Protein AF-A0A817BH70-F1 (afdb_monomer_lite)

Sequence (121 aa):
MEPLAEGISTNGDSNNEDSQFFATEWMFKVAEGATALYMEQLRGIQYISDRGAQQLCVDIEYLSNVLAALSMPIPPVLATFQTCLATPRDELKDVMKSDAGSELDFPTANLVCKTRRISFD

Radius of gyration: 22.25 Å; chains: 1; bounding box: 41×26×79 Å

Structure (mmCIF, N/CA/C/O backbone):
data_AF-A0A817BH70-F1
#
_entry.id   AF-A0A817BH70-F1
#
loop_
_atom_site.group_PDB
_atom_site.id
_atom_site.type_symbol
_atom_site.label_atom_id
_atom_site.label_alt_id
_atom_site.label_comp_id
_atom_site.label_asym_id
_atom_site.label_entity_id
_atom_site.label_seq_id
_atom_site.pdbx_PDB_ins_code
_atom_site.Cartn_x
_atom_site.Cartn_y
_atom_site.Cartn_z
_atom_site.occupancy
_atom_site.B_iso_or_equiv
_atom_site.auth_seq_id
_atom_site.auth_comp_id
_atom_site.auth_asym_id
_atom_site.auth_atom_id
_atom_site.pdbx_PDB_model_num
ATOM 1 N N . MET A 1 1 ? 6.125 -12.621 -55.782 1.00 42.38 1 MET A N 1
ATOM 2 C CA . MET A 1 1 ? 6.739 -12.691 -54.444 1.00 42.38 1 MET A CA 1
ATOM 3 C C . MET A 1 1 ? 8.213 -12.925 -54.672 1.00 42.38 1 MET A C 1
ATOM 5 O O . MET A 1 1 ? 8.568 -14.007 -55.119 1.00 42.38 1 MET A O 1
ATOM 9 N N . GLU A 1 2 ? 9.032 -11.900 -54.487 1.00 46.91 2 GLU A N 1
ATOM 10 C CA . GLU A 1 2 ? 10.487 -12.062 -54.488 1.00 46.91 2 GLU A CA 1
ATOM 11 C C . GLU A 1 2 ? 10.935 -12.301 -53.040 1.00 46.91 2 GLU A C 1
ATOM 13 O O . GLU A 1 2 ? 10.457 -11.593 -52.149 1.00 46.91 2 GLU A O 1
ATOM 18 N N . PRO A 1 3 ? 11.782 -13.309 -52.769 1.00 56.38 3 PRO A N 1
ATOM 19 C CA . PRO A 1 3 ? 12.315 -13.527 -51.437 1.00 56.38 3 PRO A CA 1
ATOM 20 C C . PRO A 1 3 ? 13.440 -12.515 -51.203 1.00 56.38 3 PRO A C 1
ATOM 22 O O . PRO A 1 3 ? 14.382 -12.429 -51.991 1.00 56.38 3 PRO A O 1
ATOM 25 N N . LEU A 1 4 ? 13.341 -11.731 -50.129 1.00 46.41 4 LEU A N 1
ATOM 26 C CA . LEU A 1 4 ? 14.443 -10.881 -49.690 1.00 46.41 4 LEU A CA 1
ATOM 27 C C . LEU A 1 4 ? 15.555 -11.786 -49.163 1.00 46.41 4 LEU A C 1
ATOM 29 O O . LEU A 1 4 ? 15.406 -12.446 -48.137 1.00 46.41 4 LEU A O 1
ATOM 33 N N . ALA A 1 5 ? 16.630 -11.838 -49.945 1.00 50.84 5 ALA A N 1
ATOM 34 C CA . ALA A 1 5 ? 17.856 -12.547 -49.653 1.00 50.84 5 ALA A CA 1
ATOM 35 C C . ALA A 1 5 ? 18.398 -12.172 -48.269 1.00 50.84 5 ALA A C 1
ATOM 37 O O . ALA A 1 5 ? 18.506 -10.997 -47.915 1.00 50.84 5 ALA A O 1
ATOM 38 N N . GLU A 1 6 ? 18.775 -13.206 -47.523 1.00 58.88 6 GLU A N 1
ATOM 39 C CA . GLU A 1 6 ? 19.636 -13.109 -46.356 1.00 58.88 6 GLU A CA 1
ATOM 40 C C . GLU A 1 6 ? 20.929 -12.371 -46.731 1.00 58.88 6 GLU A C 1
ATOM 42 O O . GLU A 1 6 ? 21.669 -12.771 -47.631 1.00 58.88 6 GLU A O 1
ATOM 47 N N . GLY A 1 7 ? 21.183 -11.270 -46.026 1.00 45.41 7 GLY A N 1
ATOM 48 C CA . GLY A 1 7 ? 22.348 -10.408 -46.183 1.00 45.41 7 GLY A CA 1
ATOM 49 C C . GLY A 1 7 ? 22.804 -9.885 -44.824 1.00 45.41 7 GLY A C 1
ATOM 50 O O . GLY A 1 7 ? 22.609 -8.722 -44.503 1.00 45.41 7 GLY A O 1
ATOM 51 N N . ILE A 1 8 ? 23.325 -10.801 -44.009 1.00 52.91 8 ILE A N 1
ATOM 52 C CA . ILE A 1 8 ? 24.324 -10.639 -42.938 1.00 52.91 8 ILE A CA 1
ATOM 53 C C . ILE A 1 8 ? 24.692 -9.185 -42.558 1.00 52.91 8 ILE A C 1
ATOM 55 O O . ILE A 1 8 ? 25.415 -8.488 -43.269 1.00 52.91 8 ILE A O 1
ATOM 59 N N . SER A 1 9 ? 24.298 -8.770 -41.355 1.00 43.75 9 SER A N 1
ATOM 60 C CA . SER A 1 9 ? 25.058 -7.811 -40.546 1.00 43.75 9 SER A CA 1
ATOM 61 C C . SER A 1 9 ? 25.020 -8.266 -39.092 1.00 43.75 9 SER A C 1
ATOM 63 O O . SER A 1 9 ? 24.090 -7.976 -38.346 1.00 43.75 9 SER A O 1
ATOM 65 N N . THR A 1 10 ? 26.065 -8.984 -38.697 1.00 49.94 10 THR A N 1
ATOM 66 C CA . THR A 1 10 ? 26.447 -9.344 -37.321 1.00 49.94 10 THR A CA 1
ATOM 67 C C . THR A 1 10 ? 26.903 -8.119 -36.507 1.00 49.94 10 THR A C 1
ATOM 69 O O . THR A 1 10 ? 27.926 -8.158 -35.836 1.00 49.94 10 THR A O 1
ATOM 72 N N . ASN A 1 11 ? 26.141 -7.020 -36.577 1.00 47.62 11 ASN A N 1
ATOM 73 C CA . ASN A 1 11 ? 26.299 -5.808 -35.757 1.00 47.62 11 ASN A CA 1
ATOM 74 C C . ASN A 1 11 ? 25.034 -5.517 -34.916 1.00 47.62 11 ASN A C 1
ATOM 76 O O . ASN A 1 11 ? 24.917 -4.452 -34.314 1.00 47.62 11 ASN A O 1
ATOM 80 N N . GLY A 1 12 ? 24.056 -6.431 -34.920 1.00 51.78 12 GLY A N 1
ATOM 81 C CA . GLY A 1 12 ? 22.756 -6.254 -34.267 1.00 51.78 12 GLY A CA 1
ATOM 82 C C . GLY A 1 12 ? 22.735 -6.566 -32.770 1.00 51.78 12 GLY A C 1
ATOM 83 O O . GLY A 1 12 ? 21.832 -6.089 -32.091 1.00 51.78 12 GLY A O 1
ATOM 84 N N . ASP A 1 13 ? 23.713 -7.314 -32.253 1.00 54.09 13 ASP A N 1
ATOM 85 C CA . ASP A 1 13 ? 23.687 -7.775 -30.858 1.00 54.09 13 ASP A CA 1
ATOM 86 C C . ASP A 1 13 ? 23.948 -6.625 -29.874 1.00 54.09 13 ASP A C 1
ATOM 88 O O . ASP A 1 13 ? 23.149 -6.405 -28.971 1.00 54.09 13 ASP A O 1
ATOM 92 N N . SER A 1 14 ? 24.966 -5.792 -30.118 1.00 58.12 14 SER A N 1
ATOM 93 C CA . SER A 1 14 ? 25.317 -4.664 -29.234 1.00 58.12 14 SER A CA 1
ATOM 94 C C . SER A 1 14 ? 24.222 -3.593 -29.178 1.00 58.12 14 SER A C 1
ATOM 96 O O . SER A 1 14 ? 23.872 -3.094 -28.117 1.00 58.12 14 SER A O 1
ATOM 98 N N . ASN A 1 15 ? 23.634 -3.266 -30.333 1.00 64.38 15 ASN A N 1
ATOM 99 C CA . ASN A 1 15 ? 22.602 -2.231 -30.426 1.00 64.38 15 ASN A CA 1
ATOM 100 C C . ASN A 1 15 ? 21.272 -2.694 -29.795 1.00 64.38 15 ASN A C 1
ATOM 102 O O . ASN A 1 15 ? 20.485 -1.878 -29.316 1.00 64.38 15 ASN A O 1
ATOM 106 N N . ASN A 1 16 ? 21.016 -4.008 -29.787 1.00 75.12 16 ASN A N 1
ATOM 107 C CA . ASN A 1 16 ? 19.857 -4.600 -29.126 1.00 75.12 16 ASN A CA 1
ATOM 108 C C . ASN A 1 16 ? 20.069 -4.661 -27.605 1.00 75.12 16 ASN A C 1
ATOM 110 O O . ASN A 1 16 ? 19.185 -4.238 -26.863 1.00 75.12 16 ASN A O 1
ATOM 114 N N . GLU A 1 17 ? 21.252 -5.073 -27.143 1.00 79.50 17 GLU A N 1
ATOM 115 C CA . GLU A 1 17 ? 21.631 -5.064 -25.722 1.00 79.50 17 GLU A CA 1
ATOM 116 C C . GLU A 1 17 ? 21.547 -3.658 -25.108 1.00 79.50 17 GLU A C 1
ATOM 118 O O . GLU A 1 17 ? 20.904 -3.486 -24.071 1.00 79.50 17 GLU A O 1
ATOM 123 N N . ASP A 1 18 ? 22.082 -2.636 -25.782 1.00 82.38 18 ASP A N 1
ATOM 124 C CA . ASP A 1 18 ? 22.004 -1.241 -25.325 1.00 82.38 18 ASP A CA 1
ATOM 125 C C . ASP A 1 18 ? 20.552 -0.741 -25.253 1.00 82.38 18 ASP A C 1
ATOM 127 O O . ASP A 1 18 ? 20.157 -0.055 -24.306 1.00 82.38 18 ASP A O 1
ATOM 131 N N . SER A 1 19 ? 19.722 -1.116 -26.234 1.00 88.69 19 SER A N 1
ATOM 132 C CA . SER A 1 19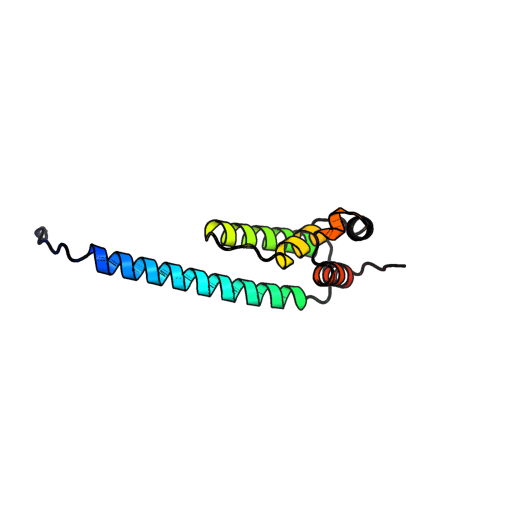 ? 18.300 -0.752 -26.249 1.00 88.69 19 SER A CA 1
ATOM 133 C C . SER A 1 19 ? 17.505 -1.438 -25.133 1.00 88.69 19 SER A C 1
ATOM 135 O O . SER A 1 19 ? 16.641 -0.812 -24.517 1.00 88.69 19 SER A O 1
ATOM 137 N N . GLN A 1 20 ? 17.822 -2.699 -24.825 1.00 88.50 20 GLN A N 1
ATOM 138 C CA . GLN A 1 20 ? 17.207 -3.458 -23.738 1.00 88.50 20 GLN A CA 1
ATOM 139 C C . GLN A 1 20 ? 17.651 -2.934 -22.375 1.00 88.50 20 GLN A C 1
ATOM 141 O O . GLN A 1 20 ? 16.819 -2.783 -21.478 1.00 88.50 20 GLN A O 1
ATOM 146 N N . PHE A 1 21 ? 18.935 -2.603 -22.228 1.00 89.38 21 PHE A N 1
ATOM 147 C CA . PHE A 1 21 ? 19.466 -1.969 -21.028 1.00 89.38 21 PHE A CA 1
ATOM 148 C C . PHE A 1 21 ? 18.780 -0.623 -20.777 1.00 89.38 21 PHE A C 1
ATOM 150 O O . PHE A 1 21 ? 18.251 -0.392 -19.690 1.00 89.38 21 PHE A O 1
ATOM 157 N N . PHE A 1 22 ? 18.684 0.228 -21.802 1.00 93.94 22 PHE A N 1
ATOM 158 C CA . PHE A 1 22 ? 17.978 1.503 -21.703 1.00 93.94 22 PHE A CA 1
ATOM 159 C C . PHE A 1 22 ? 16.497 1.325 -21.346 1.00 93.94 22 PHE A C 1
ATOM 161 O O . PHE A 1 22 ? 15.992 2.017 -20.463 1.00 93.94 22 PHE A O 1
ATOM 168 N N . ALA A 1 23 ? 15.799 0.389 -21.996 1.00 93.56 23 ALA A N 1
ATOM 169 C CA . ALA A 1 23 ? 14.400 0.101 -21.691 1.00 93.56 23 ALA A CA 1
ATOM 170 C C . ALA A 1 23 ? 14.221 -0.379 -20.242 1.00 93.56 23 ALA A C 1
ATOM 172 O O . ALA A 1 23 ? 13.267 0.023 -19.578 1.00 93.56 23 ALA A O 1
ATOM 173 N N . THR A 1 24 ? 15.157 -1.185 -19.739 1.00 91.56 24 THR A N 1
ATOM 174 C CA . THR A 1 24 ? 15.159 -1.691 -18.360 1.00 91.56 24 THR A CA 1
ATOM 175 C C . THR A 1 24 ? 15.365 -0.559 -17.352 1.00 91.56 24 THR A C 1
ATOM 177 O O . THR A 1 24 ? 14.550 -0.389 -16.445 1.00 91.56 24 THR A O 1
ATOM 180 N N . GLU A 1 25 ? 16.380 0.283 -17.552 1.00 92.81 25 GLU A N 1
ATOM 181 C CA . GLU A 1 25 ? 16.634 1.457 -16.705 1.00 92.81 25 GLU A CA 1
ATOM 182 C C . GLU A 1 25 ? 15.458 2.440 -16.719 1.00 92.81 25 GLU A C 1
ATOM 184 O O . GLU A 1 25 ? 15.043 2.961 -15.679 1.00 92.81 25 GLU A O 1
ATOM 189 N N . TRP A 1 26 ? 14.869 2.670 -17.894 1.00 95.25 26 TRP A N 1
ATOM 190 C CA . TRP A 1 26 ? 13.690 3.517 -18.023 1.00 95.25 26 TRP A CA 1
ATOM 191 C C . TRP A 1 26 ? 12.496 2.939 -17.256 1.00 95.25 26 TRP A C 1
ATOM 193 O O . TRP A 1 26 ? 11.843 3.671 -16.510 1.00 95.25 26 TRP A O 1
ATOM 203 N N . MET A 1 27 ? 12.250 1.630 -17.362 1.00 95.19 27 MET A N 1
ATOM 204 C CA . MET A 1 27 ? 11.203 0.941 -16.601 1.00 95.19 27 MET A CA 1
ATOM 205 C C . MET A 1 27 ? 11.415 1.063 -15.089 1.00 95.19 27 MET A C 1
ATOM 207 O O . MET A 1 27 ? 10.454 1.346 -14.371 1.00 95.19 27 MET A O 1
ATOM 211 N N . PHE A 1 28 ? 12.653 0.941 -14.600 1.00 94.75 28 PHE A N 1
ATOM 212 C CA . PHE A 1 28 ? 12.961 1.168 -13.184 1.00 94.75 28 PHE A CA 1
ATOM 213 C C . PHE A 1 28 ? 12.639 2.591 -12.744 1.00 94.75 28 PHE A C 1
ATOM 215 O O . PHE A 1 28 ? 12.017 2.785 -11.699 1.00 94.75 28 PHE A O 1
ATOM 222 N N . LYS A 1 29 ? 12.998 3.595 -13.549 1.00 95.94 29 LYS A N 1
ATOM 223 C CA . LYS A 1 29 ? 12.707 5.002 -13.235 1.00 95.94 29 LYS A CA 1
ATOM 224 C C . LYS A 1 29 ? 11.212 5.306 -13.254 1.00 95.94 29 LYS A C 1
ATOM 226 O O . LYS A 1 29 ? 10.727 6.038 -12.391 1.00 95.94 29 LYS A O 1
ATOM 231 N N . VAL A 1 30 ? 10.472 4.719 -14.193 1.00 96.69 30 VAL A N 1
ATOM 232 C CA . VAL A 1 30 ? 9.009 4.833 -14.250 1.00 96.69 30 VAL A CA 1
ATOM 233 C C . VAL A 1 30 ? 8.375 4.209 -13.009 1.00 96.69 30 VAL A C 1
ATOM 235 O O . VAL A 1 30 ? 7.544 4.850 -12.366 1.00 96.69 30 VAL A O 1
ATOM 238 N N . ALA A 1 31 ? 8.779 2.997 -12.635 1.00 96.50 31 ALA A N 1
ATOM 239 C CA . ALA A 1 31 ? 8.240 2.309 -11.468 1.00 96.50 31 ALA A CA 1
ATOM 240 C C . ALA A 1 31 ? 8.609 3.012 -10.147 1.00 96.50 31 ALA A C 1
ATOM 242 O O . ALA A 1 31 ? 7.754 3.139 -9.268 1.00 96.50 31 ALA A O 1
ATOM 243 N N . GLU A 1 32 ? 9.826 3.551 -10.026 1.00 95.75 32 GLU A N 1
ATOM 244 C CA . GLU A 1 32 ? 10.260 4.375 -8.888 1.00 95.75 32 GLU A CA 1
ATOM 245 C C . GLU A 1 32 ? 9.374 5.622 -8.743 1.00 95.75 32 GLU A C 1
ATOM 247 O O . GLU A 1 32 ? 8.793 5.860 -7.679 1.00 95.75 32 GLU A O 1
ATOM 252 N N . GLY A 1 33 ? 9.197 6.379 -9.831 1.00 96.81 33 GLY A N 1
ATOM 253 C CA . GLY A 1 33 ? 8.364 7.583 -9.843 1.00 96.81 33 GLY A CA 1
ATOM 254 C C . GLY A 1 33 ? 6.887 7.294 -9.565 1.00 96.81 33 GLY A C 1
ATOM 255 O O . GLY A 1 33 ? 6.265 7.973 -8.746 1.00 96.81 33 GLY A O 1
ATOM 256 N N . ALA A 1 34 ? 6.325 6.257 -10.190 1.00 96.75 34 ALA A N 1
ATOM 257 C CA . ALA A 1 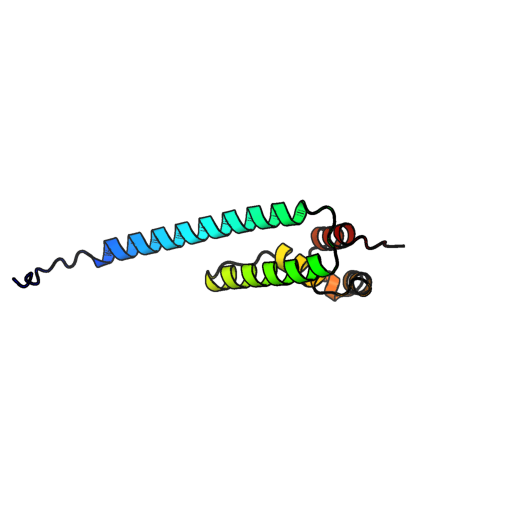34 ? 4.937 5.851 -9.975 1.00 96.75 34 ALA A CA 1
ATOM 258 C C . ALA A 1 34 ? 4.689 5.419 -8.523 1.00 96.75 34 ALA A C 1
ATOM 260 O O . ALA A 1 34 ? 3.691 5.817 -7.921 1.00 96.75 34 ALA A O 1
ATOM 261 N N . THR A 1 35 ? 5.619 4.666 -7.931 1.00 97.50 35 THR A N 1
ATOM 262 C CA . THR A 1 35 ? 5.527 4.226 -6.531 1.00 97.50 35 THR A CA 1
ATOM 263 C C . THR A 1 35 ? 5.614 5.406 -5.567 1.00 97.50 35 THR A C 1
ATOM 265 O O . THR A 1 35 ? 4.854 5.467 -4.599 1.00 97.50 35 THR A O 1
ATOM 268 N N . ALA A 1 36 ? 6.492 6.377 -5.836 1.00 97.19 36 ALA A N 1
ATOM 269 C CA . ALA A 1 36 ? 6.598 7.594 -5.034 1.00 97.19 36 ALA A CA 1
ATOM 270 C C . ALA A 1 36 ? 5.289 8.400 -5.040 1.00 97.19 36 ALA A C 1
ATOM 272 O O . ALA A 1 36 ? 4.782 8.751 -3.971 1.00 97.19 36 ALA A O 1
ATOM 273 N N . LEU A 1 37 ? 4.703 8.616 -6.224 1.00 98.00 37 LEU A N 1
ATOM 274 C CA . LEU A 1 37 ? 3.416 9.300 -6.375 1.00 98.00 37 LEU A CA 1
ATOM 275 C C . LEU A 1 37 ? 2.283 8.533 -5.686 1.00 98.00 37 LEU A C 1
ATOM 277 O O . LEU A 1 37 ? 1.475 9.131 -4.979 1.00 98.00 37 LEU A O 1
ATOM 281 N N . TYR A 1 38 ? 2.242 7.208 -5.833 1.00 97.94 38 TYR A N 1
ATOM 282 C CA . TYR A 1 38 ? 1.240 6.373 -5.174 1.00 97.94 38 TYR A CA 1
ATOM 283 C C . TYR A 1 38 ? 1.308 6.507 -3.646 1.00 97.94 38 TYR A C 1
ATOM 285 O O . TYR A 1 38 ? 0.291 6.745 -2.997 1.00 97.94 38 TYR A O 1
ATOM 293 N N . MET A 1 39 ? 2.511 6.454 -3.063 1.00 97.12 39 MET A N 1
ATOM 294 C CA . MET A 1 39 ? 2.702 6.664 -1.624 1.00 97.12 39 MET A CA 1
ATOM 295 C C . MET A 1 39 ? 2.301 8.072 -1.164 1.00 97.12 39 MET A C 1
ATOM 297 O O . MET A 1 39 ? 1.826 8.234 -0.040 1.00 97.12 39 MET A O 1
ATOM 301 N N . GLU A 1 40 ? 2.498 9.103 -1.984 1.00 97.38 40 GLU A N 1
ATOM 302 C CA . GLU A 1 40 ? 2.009 10.453 -1.685 1.00 97.38 40 GLU A CA 1
ATOM 303 C C . GLU A 1 40 ? 0.475 10.491 -1.637 1.00 97.38 40 GLU A C 1
ATOM 305 O O . GLU A 1 40 ? -0.095 11.002 -0.670 1.00 97.38 40 GLU A O 1
ATOM 310 N N . GLN A 1 41 ? -0.196 9.867 -2.612 1.00 97.56 41 GLN A N 1
ATOM 311 C CA . GLN A 1 41 ? -1.660 9.784 -2.636 1.00 97.56 41 GLN A CA 1
ATOM 312 C C . GLN A 1 41 ? -2.214 9.003 -1.439 1.00 97.56 41 GLN A C 1
ATOM 314 O O . GLN A 1 41 ? -3.166 9.465 -0.811 1.00 97.56 41 GLN A O 1
ATOM 319 N N . LEU A 1 42 ? -1.585 7.882 -1.059 1.00 97.31 42 LEU A N 1
ATOM 320 C CA . LEU A 1 42 ? -1.949 7.130 0.150 1.00 97.31 42 LEU A CA 1
ATOM 321 C C . LEU A 1 42 ? -1.918 8.014 1.401 1.00 97.31 42 LEU A C 1
ATOM 323 O O . LEU A 1 42 ? -2.832 7.964 2.225 1.00 97.31 42 LEU A O 1
ATOM 327 N N . ARG A 1 43 ? -0.885 8.856 1.536 1.00 96.12 43 ARG A N 1
ATOM 328 C CA . ARG A 1 43 ? -0.756 9.768 2.680 1.00 96.12 43 ARG A CA 1
ATOM 329 C C . ARG A 1 43 ? -1.792 10.893 2.675 1.00 96.12 43 ARG A C 1
ATOM 331 O O . ARG A 1 43 ? -2.115 11.419 3.737 1.00 96.12 43 ARG A O 1
ATOM 338 N N . GLY A 1 44 ? -2.308 11.255 1.502 1.00 96.75 44 GLY A N 1
ATOM 339 C CA . GLY A 1 44 ? -3.333 12.286 1.332 1.00 96.75 44 GLY A CA 1
ATOM 340 C C . GLY A 1 44 ? -4.750 11.851 1.721 1.00 96.75 44 GLY A C 1
ATOM 341 O O . GLY A 1 44 ? -5.627 12.708 1.870 1.00 96.75 44 GLY A O 1
ATOM 342 N N . ILE A 1 45 ? -4.994 10.549 1.913 1.00 97.19 45 ILE A N 1
ATOM 343 C CA . ILE A 1 45 ? -6.316 10.013 2.257 1.00 97.19 45 ILE A CA 1
ATOM 344 C C . ILE A 1 45 ? -6.757 10.554 3.621 1.00 97.19 45 ILE A C 1
ATOM 346 O O . ILE A 1 45 ? -6.113 10.329 4.637 1.00 97.19 45 ILE A O 1
ATOM 350 N N . GLN A 1 46 ? -7.895 11.249 3.658 1.00 96.12 46 GLN A N 1
ATOM 351 C CA . GLN A 1 46 ? -8.437 11.822 4.899 1.00 96.12 46 GLN A CA 1
ATOM 352 C C . GLN A 1 46 ? -9.331 10.842 5.662 1.00 96.12 46 GLN A C 1
ATOM 354 O O . GLN A 1 46 ? -9.418 10.874 6.889 1.00 96.12 46 GLN A O 1
ATOM 359 N N . TYR A 1 47 ? -10.040 9.987 4.931 1.00 97.12 47 TYR A N 1
ATOM 360 C CA . TYR A 1 47 ? -10.970 9.023 5.494 1.00 97.12 47 TYR A CA 1
ATOM 361 C C . TYR A 1 47 ? -11.129 7.830 4.561 1.00 97.12 47 TYR A C 1
ATOM 363 O O . TYR A 1 47 ? -11.249 8.008 3.348 1.00 97.12 47 TYR A O 1
ATOM 371 N N . ILE A 1 48 ? -11.195 6.631 5.138 1.00 96.69 48 ILE A N 1
ATOM 372 C CA . ILE A 1 48 ? -11.450 5.398 4.401 1.00 96.69 48 ILE A CA 1
ATOM 373 C C . ILE A 1 48 ? -12.528 4.557 5.097 1.00 96.69 48 ILE A C 1
ATOM 375 O O . ILE A 1 48 ? -12.556 4.410 6.323 1.00 96.69 48 ILE A O 1
ATOM 379 N N . SER A 1 49 ? -13.458 4.026 4.305 1.00 96.81 49 SER A N 1
ATOM 380 C CA . SER A 1 49 ? -14.454 3.055 4.771 1.00 96.81 49 SER A CA 1
ATOM 381 C C . SER A 1 49 ? -13.839 1.656 4.862 1.00 96.81 49 SER A C 1
ATOM 383 O O . SER A 1 49 ? -12.773 1.416 4.302 1.00 96.81 49 SER A O 1
ATOM 385 N N . ASP A 1 50 ? -14.508 0.701 5.514 1.00 95.00 50 ASP A N 1
ATOM 386 C CA . ASP A 1 50 ? -13.973 -0.670 5.601 1.00 95.00 50 ASP A CA 1
ATOM 387 C C . ASP A 1 50 ? -13.885 -1.347 4.228 1.00 95.00 50 ASP A C 1
ATOM 389 O O . ASP A 1 50 ? -12.881 -1.978 3.912 1.00 95.00 50 ASP A O 1
ATOM 393 N N . ARG A 1 51 ? -14.875 -1.116 3.354 1.00 96.62 51 ARG A N 1
ATOM 394 C CA . ARG A 1 51 ? -14.803 -1.555 1.952 1.00 96.62 51 ARG A CA 1
ATOM 395 C C . ARG A 1 51 ? -13.654 -0.879 1.202 1.00 96.62 51 ARG A C 1
ATOM 397 O O . ARG A 1 51 ? -12.978 -1.528 0.413 1.00 96.62 51 ARG A O 1
ATOM 404 N N . GLY A 1 52 ? -13.442 0.418 1.435 1.00 97.50 52 GLY A N 1
ATOM 405 C CA . GLY A 1 52 ? -12.319 1.148 0.849 1.00 97.50 52 GLY A CA 1
ATOM 406 C C . GLY A 1 52 ? -10.976 0.576 1.298 1.00 97.50 52 GLY A C 1
ATOM 407 O O . GLY A 1 52 ? -10.087 0.415 0.474 1.00 97.50 52 GLY A O 1
ATOM 408 N N . ALA A 1 53 ? -10.850 0.209 2.576 1.00 97.31 53 ALA A N 1
ATOM 409 C CA . ALA A 1 53 ? -9.639 -0.391 3.122 1.00 97.31 53 ALA A CA 1
ATOM 410 C C . ALA A 1 53 ? -9.343 -1.757 2.494 1.00 97.31 53 ALA A C 1
ATOM 412 O O . ALA A 1 53 ? -8.209 -2.004 2.098 1.00 97.31 53 ALA A O 1
ATOM 413 N N . GLN A 1 54 ? -10.365 -2.601 2.325 1.00 97.06 54 GLN A N 1
ATOM 414 C CA . GLN A 1 54 ? -10.228 -3.886 1.633 1.00 97.06 54 GLN A CA 1
ATOM 415 C C . GLN A 1 54 ? -9.780 -3.707 0.181 1.00 97.06 54 GLN A C 1
ATOM 417 O O . GLN A 1 54 ? -8.843 -4.371 -0.251 1.00 97.06 54 GLN A O 1
ATOM 422 N N . GLN A 1 55 ? -10.410 -2.789 -0.560 1.00 97.75 55 GLN A N 1
ATOM 423 C CA . GLN A 1 55 ? -10.028 -2.524 -1.948 1.00 97.75 55 GLN A CA 1
ATOM 424 C C . GLN A 1 55 ? -8.588 -2.013 -2.035 1.00 97.75 55 GLN A C 1
ATOM 426 O O . GLN A 1 55 ? -7.787 -2.549 -2.791 1.00 97.75 55 GLN A O 1
ATOM 431 N N . LEU A 1 56 ? -8.240 -1.031 -1.203 1.00 97.75 56 LEU A N 1
ATOM 432 C CA . LEU A 1 56 ? -6.909 -0.438 -1.200 1.00 97.75 56 LEU A CA 1
ATOM 433 C C . LEU A 1 56 ? -5.824 -1.440 -0.783 1.00 97.75 56 LEU A C 1
ATOM 435 O O . LEU A 1 56 ? -4.711 -1.382 -1.293 1.00 97.75 56 LEU A O 1
ATOM 439 N N . CYS A 1 57 ? -6.142 -2.380 0.111 1.00 98.06 57 CYS A N 1
ATOM 440 C CA . CYS A 1 57 ? -5.250 -3.481 0.465 1.00 98.06 57 CYS A CA 1
ATOM 441 C C . CYS A 1 57 ? -4.908 -4.345 -0.758 1.00 98.06 57 CYS A C 1
ATOM 443 O O . CYS A 1 57 ? -3.736 -4.634 -0.989 1.00 98.06 57 CYS A O 1
ATOM 445 N N . VAL A 1 58 ? -5.914 -4.713 -1.558 1.00 98.12 58 VAL A N 1
ATOM 446 C CA . VAL A 1 58 ? -5.721 -5.486 -2.797 1.00 98.12 58 VAL A CA 1
ATOM 447 C C . VAL A 1 58 ? -4.931 -4.677 -3.829 1.00 98.12 58 VAL A C 1
ATOM 449 O O . VAL A 1 58 ? -4.038 -5.212 -4.482 1.00 98.12 58 VAL A O 1
ATOM 452 N N . ASP A 1 59 ? -5.203 -3.378 -3.948 1.00 98.06 59 ASP A N 1
ATOM 453 C CA . ASP A 1 59 ? -4.487 -2.501 -4.880 1.00 98.06 59 ASP A CA 1
ATOM 454 C C . ASP A 1 59 ? -2.994 -2.373 -4.501 1.00 98.06 59 ASP A C 1
ATOM 456 O O . ASP A 1 59 ? -2.117 -2.408 -5.369 1.00 98.06 59 ASP A O 1
ATOM 460 N N . ILE A 1 60 ? -2.682 -2.287 -3.199 1.00 98.19 60 ILE A N 1
ATOM 461 C CA . ILE A 1 60 ? -1.301 -2.287 -2.686 1.00 98.19 60 ILE A CA 1
ATOM 462 C C . ILE A 1 60 ? -0.610 -3.632 -2.938 1.00 98.19 60 ILE A C 1
ATOM 464 O O . ILE A 1 60 ? 0.562 -3.649 -3.321 1.00 98.19 60 ILE A O 1
ATOM 468 N N . GLU A 1 61 ? -1.312 -4.749 -2.749 1.00 98.00 61 GLU A N 1
ATOM 469 C CA . GLU A 1 61 ? -0.786 -6.085 -3.047 1.00 98.00 61 GLU A CA 1
ATOM 470 C C . GLU A 1 61 ? -0.445 -6.219 -4.536 1.00 98.00 61 GLU A C 1
ATOM 472 O O . GLU A 1 61 ? 0.643 -6.672 -4.895 1.00 98.00 61 GLU A O 1
ATOM 477 N N . TYR A 1 62 ? -1.339 -5.751 -5.410 1.00 97.75 62 TYR A N 1
ATOM 478 C CA . TYR A 1 62 ? -1.113 -5.753 -6.850 1.00 97.75 62 TYR A CA 1
ATOM 479 C C . TYR A 1 62 ? 0.129 -4.939 -7.229 1.00 97.75 62 TYR A C 1
ATOM 481 O O . TYR A 1 62 ? 0.995 -5.440 -7.948 1.00 97.75 62 TYR A O 1
ATOM 489 N N . LEU A 1 63 ? 0.263 -3.715 -6.704 1.00 97.50 63 LEU A N 1
ATOM 490 C CA . LEU A 1 63 ? 1.454 -2.894 -6.936 1.00 97.50 63 LEU A CA 1
ATOM 491 C C . LEU A 1 63 ? 2.726 -3.588 -6.427 1.00 97.50 63 LEU A C 1
ATOM 493 O O . LEU A 1 63 ? 3.730 -3.618 -7.134 1.00 97.50 63 LEU A O 1
ATOM 497 N N . SER A 1 64 ? 2.678 -4.187 -5.238 1.00 97.75 64 SER A N 1
ATOM 498 C CA . SER A 1 64 ? 3.810 -4.915 -4.650 1.00 97.75 64 SER A CA 1
ATOM 499 C C . SER A 1 64 ? 4.259 -6.089 -5.524 1.00 97.75 64 SER A C 1
ATOM 501 O O . SER A 1 64 ? 5.457 -6.274 -5.736 1.00 97.75 64 SER A O 1
ATOM 503 N N . ASN A 1 65 ? 3.312 -6.826 -6.109 1.00 97.56 65 ASN A N 1
ATOM 504 C CA . ASN A 1 65 ? 3.602 -7.914 -7.043 1.00 97.56 65 ASN A CA 1
ATOM 505 C C . ASN A 1 65 ? 4.232 -7.410 -8.350 1.00 97.56 65 ASN A C 1
ATOM 507 O O . ASN A 1 65 ? 5.151 -8.046 -8.867 1.00 97.56 65 ASN A O 1
ATOM 511 N N . VAL A 1 66 ? 3.791 -6.258 -8.869 1.00 96.75 66 VAL A N 1
ATOM 512 C CA . VAL A 1 66 ? 4.422 -5.620 -10.038 1.00 96.75 66 VAL A CA 1
ATOM 513 C C . VAL A 1 66 ? 5.864 -5.219 -9.721 1.00 96.75 66 VAL A C 1
ATOM 515 O O . VAL A 1 66 ? 6.761 -5.523 -10.504 1.00 96.75 66 VAL A O 1
ATOM 518 N N . LEU A 1 67 ? 6.111 -4.593 -8.566 1.00 96.88 67 LEU A N 1
ATOM 519 C CA . LEU A 1 67 ? 7.466 -4.223 -8.141 1.00 96.88 67 LEU A CA 1
ATOM 520 C C . LEU A 1 67 ? 8.365 -5.453 -7.984 1.00 96.88 67 LEU A C 1
ATOM 522 O O . LEU A 1 67 ? 9.485 -5.454 -8.489 1.00 96.88 67 LEU A O 1
ATOM 526 N N . ALA A 1 68 ? 7.858 -6.524 -7.372 1.00 97.06 68 ALA A N 1
ATOM 527 C CA . ALA A 1 68 ? 8.588 -7.779 -7.235 1.00 97.06 68 ALA A CA 1
ATOM 528 C C . ALA A 1 68 ? 8.913 -8.422 -8.595 1.00 97.06 68 ALA A C 1
ATOM 530 O O . ALA A 1 68 ? 10.034 -8.884 -8.797 1.00 97.06 68 ALA A O 1
ATOM 531 N N . ALA A 1 69 ? 7.976 -8.409 -9.550 1.00 96.44 69 ALA A N 1
ATOM 532 C CA . ALA A 1 69 ? 8.210 -8.905 -10.910 1.00 96.44 69 ALA A CA 1
ATOM 533 C C . ALA A 1 69 ? 9.274 -8.082 -11.658 1.00 96.44 69 ALA A C 1
ATOM 535 O O . ALA A 1 69 ? 10.028 -8.626 -12.463 1.00 96.44 69 ALA A O 1
ATOM 536 N N . LEU A 1 70 ? 9.374 -6.788 -11.348 1.00 94.44 70 LEU A N 1
ATOM 537 C CA . LEU A 1 70 ? 10.450 -5.913 -11.807 1.00 94.44 70 LEU A CA 1
ATOM 538 C C . LEU A 1 70 ? 11.731 -6.055 -10.965 1.00 94.44 70 LEU A C 1
ATOM 540 O O . LEU A 1 70 ? 12.679 -5.328 -11.201 1.00 94.44 70 LEU A O 1
ATOM 544 N N . SER A 1 71 ? 11.812 -6.959 -9.985 1.00 94.81 71 SER A N 1
ATOM 545 C CA . SER A 1 71 ? 12.957 -7.060 -9.058 1.00 94.81 71 SER A CA 1
ATOM 546 C C . SER A 1 71 ? 13.266 -5.757 -8.300 1.00 94.81 71 SER A C 1
ATOM 548 O O . SER A 1 71 ? 14.402 -5.515 -7.891 1.00 94.81 71 SER A O 1
ATOM 550 N N . MET A 1 72 ? 12.256 -4.911 -8.094 1.00 94.81 72 MET A N 1
ATOM 551 C CA . MET A 1 72 ? 12.365 -3.696 -7.295 1.00 94.81 72 MET A CA 1
ATOM 552 C C . MET A 1 72 ? 12.019 -3.977 -5.830 1.00 94.81 72 MET A C 1
ATOM 554 O O . MET A 1 72 ? 11.094 -4.744 -5.547 1.00 94.81 72 MET A O 1
ATOM 558 N N . PRO A 1 73 ? 12.717 -3.340 -4.874 1.00 93.88 73 PRO A N 1
ATOM 559 C CA . PRO A 1 73 ? 12.378 -3.478 -3.467 1.00 93.88 73 PRO A CA 1
ATOM 560 C C . PRO A 1 73 ? 10.999 -2.871 -3.193 1.00 93.88 73 PRO A C 1
ATOM 562 O O . PRO A 1 73 ? 10.694 -1.760 -3.630 1.00 93.88 73 PRO A O 1
ATOM 565 N N . ILE A 1 74 ? 10.177 -3.585 -2.427 1.00 95.81 74 ILE A N 1
ATOM 566 C CA . ILE A 1 74 ? 8.871 -3.089 -1.989 1.00 95.81 74 ILE A CA 1
ATOM 567 C C . ILE A 1 74 ? 9.097 -2.111 -0.824 1.00 95.81 74 ILE A C 1
ATOM 569 O O . ILE A 1 74 ? 9.701 -2.497 0.181 1.00 95.81 74 ILE A O 1
ATOM 573 N N . PRO A 1 75 ? 8.629 -0.851 -0.907 1.00 95.50 75 PRO A N 1
ATOM 574 C CA . PRO A 1 75 ? 8.785 0.100 0.186 1.00 95.50 75 PRO A CA 1
ATOM 575 C C . PRO A 1 75 ? 8.086 -0.380 1.473 1.00 95.50 75 PRO A C 1
ATOM 577 O O . PRO A 1 75 ? 6.899 -0.711 1.421 1.00 95.50 75 PRO A O 1
ATOM 580 N N . PRO A 1 76 ? 8.742 -0.323 2.651 1.00 93.94 76 PRO A N 1
ATOM 581 C CA . PRO A 1 76 ? 8.149 -0.755 3.927 1.00 93.94 76 PRO A CA 1
ATOM 582 C C . PRO A 1 76 ? 6.838 -0.042 4.293 1.00 93.94 76 PRO A C 1
ATOM 584 O O . PRO A 1 76 ? 5.972 -0.600 4.968 1.00 93.94 76 PRO A O 1
ATOM 587 N N . VAL A 1 77 ? 6.665 1.190 3.805 1.00 95.00 77 VAL A N 1
ATOM 588 C CA . VAL A 1 77 ? 5.426 1.966 3.950 1.00 95.00 77 VAL A CA 1
ATOM 589 C C . VAL A 1 77 ? 4.240 1.225 3.328 1.00 95.00 77 VAL A C 1
ATOM 591 O O . VAL A 1 77 ? 3.183 1.161 3.951 1.00 95.00 77 VAL A O 1
ATOM 594 N N . LEU A 1 78 ? 4.403 0.627 2.140 1.00 96.50 78 LEU A N 1
ATOM 595 C CA . LEU A 1 78 ? 3.331 -0.129 1.483 1.00 96.50 78 LEU A CA 1
ATOM 596 C C . LEU A 1 78 ? 2.964 -1.378 2.282 1.00 96.50 78 LEU A C 1
ATOM 598 O O . LEU A 1 78 ? 1.781 -1.615 2.505 1.00 96.50 78 LEU A O 1
ATOM 602 N N . ALA A 1 79 ? 3.963 -2.111 2.781 1.00 94.75 79 ALA A N 1
ATOM 603 C CA . ALA A 1 79 ? 3.733 -3.270 3.641 1.00 94.75 79 ALA A CA 1
ATOM 604 C C . ALA A 1 79 ? 2.974 -2.880 4.922 1.00 94.75 79 ALA A C 1
ATOM 606 O O . ALA A 1 79 ? 2.009 -3.538 5.299 1.00 94.75 79 ALA A O 1
ATOM 607 N N . THR A 1 80 ? 3.340 -1.754 5.546 1.00 96.19 80 THR A N 1
ATOM 608 C CA . THR A 1 80 ? 2.638 -1.241 6.733 1.00 96.19 80 THR A CA 1
ATOM 609 C C . THR A 1 80 ? 1.190 -0.865 6.411 1.00 96.19 80 THR A C 1
ATOM 611 O O . THR A 1 80 ? 0.281 -1.259 7.141 1.00 96.19 80 THR A O 1
ATOM 614 N N . PHE A 1 81 ? 0.946 -0.145 5.307 1.00 97.00 81 PHE A N 1
ATOM 615 C CA . PHE A 1 81 ? -0.417 0.147 4.854 1.00 97.00 81 PHE A CA 1
ATOM 616 C C . PHE A 1 81 ? -1.212 -1.139 4.619 1.00 97.00 81 PHE A C 1
ATOM 618 O O . PHE A 1 81 ? -2.329 -1.246 5.114 1.00 97.00 81 PHE A O 1
ATOM 625 N N 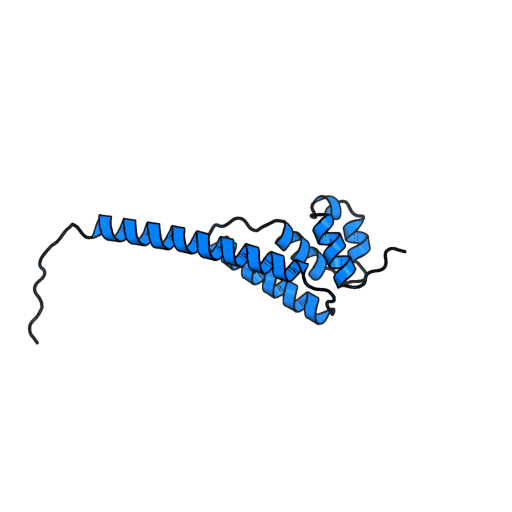. GLN A 1 82 ? -0.648 -2.112 3.904 1.00 96.19 82 GLN A N 1
ATOM 626 C CA . GLN A 1 82 ? -1.320 -3.371 3.593 1.00 96.19 82 GLN A CA 1
ATOM 627 C C . GLN A 1 82 ? -1.705 -4.123 4.869 1.00 96.19 82 GLN A C 1
ATOM 629 O O . GLN A 1 82 ? -2.880 -4.441 5.043 1.00 96.19 82 GLN A O 1
ATOM 634 N N . THR A 1 83 ? -0.761 -4.319 5.796 1.00 95.12 83 THR A N 1
ATOM 635 C CA . THR A 1 83 ? -1.027 -4.966 7.087 1.00 95.12 83 THR A CA 1
ATOM 636 C C . THR A 1 83 ? -2.139 -4.238 7.836 1.00 95.12 83 THR A C 1
ATOM 638 O O . THR A 1 83 ? -3.150 -4.847 8.174 1.00 95.12 83 THR A O 1
ATOM 641 N N . CYS A 1 84 ? -2.022 -2.919 8.025 1.00 95.81 84 CYS A N 1
ATOM 642 C CA . CYS A 1 84 ? -3.012 -2.153 8.781 1.00 95.81 84 CYS A CA 1
ATOM 643 C C . CYS A 1 84 ? -4.389 -2.070 8.101 1.00 95.81 84 CYS A C 1
ATOM 645 O O . CYS A 1 84 ? -5.392 -1.902 8.794 1.00 95.81 84 CYS A O 1
ATOM 647 N N . LEU A 1 85 ? -4.473 -2.128 6.769 1.00 96.81 85 LEU A N 1
ATOM 648 C CA . LEU A 1 85 ? -5.742 -2.114 6.029 1.00 96.81 85 LEU A CA 1
ATOM 649 C C . LEU A 1 85 ? -6.404 -3.496 5.995 1.00 96.81 85 LEU A C 1
ATOM 651 O O . LEU A 1 85 ? -7.633 -3.566 6.033 1.00 96.81 85 LEU A O 1
ATOM 655 N N . ALA A 1 86 ? -5.606 -4.567 5.962 1.00 95.44 86 ALA A N 1
ATOM 656 C CA . ALA A 1 86 ? -6.073 -5.948 6.031 1.00 95.44 86 ALA A CA 1
ATOM 657 C C . ALA A 1 86 ? -6.624 -6.308 7.418 1.00 95.44 86 ALA A C 1
ATOM 659 O O . ALA A 1 86 ? -7.571 -7.089 7.517 1.00 95.44 86 ALA A O 1
ATOM 660 N N . THR A 1 87 ? -6.065 -5.736 8.490 1.00 94.88 87 THR A N 1
AT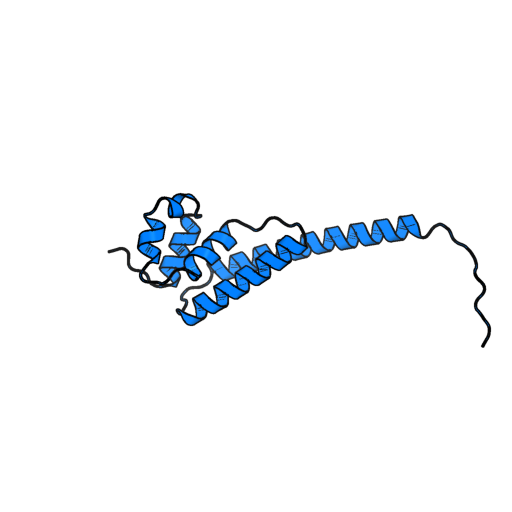OM 661 C CA . 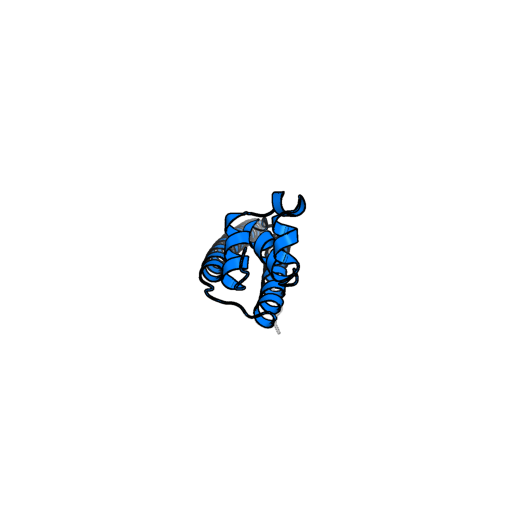THR A 1 87 ? -6.546 -5.986 9.854 1.00 94.88 87 THR A CA 1
ATOM 662 C C . THR A 1 87 ? -7.976 -5.454 10.047 1.00 94.88 87 THR A C 1
ATOM 664 O O . THR A 1 87 ? -8.271 -4.310 9.668 1.00 94.88 87 THR A O 1
ATOM 667 N N . PRO A 1 88 ? -8.882 -6.219 10.677 1.00 92.50 88 PRO A N 1
ATOM 668 C CA . PRO A 1 88 ? -10.161 -5.703 11.152 1.00 92.50 88 PRO A CA 1
ATOM 669 C C . PRO A 1 88 ? -9.990 -4.451 12.024 1.00 92.50 88 PRO A C 1
ATOM 671 O O . PRO A 1 88 ? -8.986 -4.258 12.709 1.00 92.50 88 PRO A O 1
ATOM 674 N N . ARG A 1 89 ? -10.956 -3.531 11.957 1.00 91.44 89 ARG A N 1
ATOM 675 C CA . ARG A 1 89 ? -10.828 -2.207 12.594 1.00 91.44 89 ARG A CA 1
ATOM 676 C C . ARG A 1 89 ? -10.700 -2.304 14.118 1.00 91.44 89 ARG A C 1
ATOM 678 O O . ARG A 1 89 ? -10.009 -1.497 14.732 1.00 91.44 89 ARG A O 1
ATOM 685 N N . ASP A 1 90 ? -11.406 -3.255 14.701 1.00 90.62 90 ASP A N 1
ATOM 686 C CA . ASP A 1 90 ? -11.442 -3.580 16.122 1.00 90.62 90 ASP A CA 1
ATOM 687 C C . ASP A 1 90 ? -10.135 -4.209 16.622 1.00 90.62 90 ASP A C 1
ATOM 689 O O . ASP A 1 90 ? -9.716 -3.905 17.734 1.00 90.62 90 ASP A O 1
ATOM 693 N N . GLU A 1 91 ? -9.442 -4.974 15.778 1.00 91.50 91 GLU A N 1
ATOM 694 C CA . GLU A 1 91 ? -8.182 -5.652 16.122 1.00 91.50 91 GLU A CA 1
ATOM 695 C C . GLU A 1 91 ? -6.934 -4.774 15.905 1.00 91.50 91 GLU A C 1
ATOM 697 O O . GLU A 1 91 ? -5.873 -5.023 16.481 1.00 91.50 91 GLU A O 1
ATOM 702 N N . LEU A 1 92 ? -7.032 -3.711 15.097 1.00 90.44 92 LEU A N 1
ATOM 703 C CA . LEU A 1 92 ? -5.865 -2.911 14.698 1.00 90.44 92 LEU A CA 1
ATOM 704 C C . LEU A 1 92 ? -5.147 -2.240 15.885 1.00 90.44 92 LEU A C 1
ATOM 706 O O . LEU A 1 92 ? -3.929 -2.060 15.854 1.00 90.44 92 LEU A O 1
ATOM 710 N N . LYS A 1 93 ? -5.871 -1.912 16.961 1.00 88.31 93 LYS A N 1
ATOM 711 C CA . LYS A 1 93 ? -5.262 -1.383 18.193 1.00 88.31 93 LYS A CA 1
ATOM 712 C C . LYS A 1 93 ? -4.341 -2.390 18.870 1.00 88.31 93 LYS A C 1
ATOM 714 O O . LYS A 1 93 ? -3.300 -1.994 19.391 1.00 88.31 93 LYS A O 1
ATOM 719 N N . ASP A 1 94 ? -4.745 -3.653 18.890 1.00 88.06 94 ASP A N 1
ATOM 720 C CA . ASP A 1 94 ? -4.006 -4.713 19.568 1.00 88.06 94 ASP A CA 1
ATOM 721 C C . ASP A 1 94 ? -2.740 -5.039 18.782 1.00 88.06 94 ASP A C 1
ATOM 723 O O . ASP A 1 94 ? -1.661 -5.132 19.365 1.00 88.06 94 ASP A O 1
ATOM 727 N N . VAL A 1 95 ? -2.834 -5.053 17.448 1.00 87.00 95 VAL A N 1
ATOM 728 C CA . VAL A 1 95 ? -1.671 -5.185 16.558 1.00 87.00 95 VAL A CA 1
ATOM 729 C C . VAL A 1 95 ? -0.648 -4.080 16.818 1.00 87.00 95 VAL A C 1
ATOM 731 O O . VAL A 1 95 ? 0.531 -4.379 16.999 1.00 87.00 95 VAL A O 1
ATOM 734 N N . MET A 1 96 ? -1.080 -2.819 16.936 1.00 85.19 96 MET A N 1
ATOM 735 C CA . MET A 1 96 ? -0.171 -1.699 17.224 1.00 85.19 96 MET A CA 1
ATOM 736 C C . MET A 1 96 ? 0.506 -1.762 18.600 1.00 85.19 96 MET A C 1
ATOM 738 O O . MET A 1 96 ? 1.541 -1.128 18.790 1.00 85.19 96 MET A O 1
ATOM 742 N N . LYS A 1 97 ? -0.084 -2.471 19.567 1.00 83.94 97 LYS A N 1
ATOM 743 C CA . LYS A 1 97 ? 0.471 -2.648 20.920 1.00 83.94 97 LYS A CA 1
ATOM 744 C C . LYS A 1 97 ? 1.292 -3.931 21.066 1.00 83.94 97 LYS A C 1
ATOM 746 O O . LYS A 1 97 ? 1.977 -4.092 22.071 1.00 83.94 97 LYS A O 1
ATOM 751 N N . SER A 1 98 ? 1.181 -4.842 20.104 1.00 83.19 98 SER A N 1
ATOM 752 C CA . SER A 1 98 ? 1.873 -6.128 20.094 1.00 83.19 98 SER A CA 1
ATOM 753 C C . SER A 1 98 ? 3.304 -6.016 19.566 1.00 83.19 98 SER A C 1
ATOM 755 O O . SER A 1 98 ? 3.659 -5.040 18.903 1.00 83.19 98 SER A O 1
ATOM 757 N N . ASP A 1 99 ? 4.095 -7.071 19.769 1.00 71.88 99 ASP A N 1
ATOM 758 C CA . ASP A 1 99 ? 5.429 -7.201 19.173 1.00 71.88 99 ASP A CA 1
ATOM 759 C C . ASP A 1 99 ? 5.385 -7.154 17.634 1.00 71.88 99 ASP A C 1
ATOM 761 O O . ASP A 1 99 ? 6.315 -6.645 17.017 1.00 71.88 99 ASP A O 1
ATOM 765 N N . ALA A 1 100 ? 4.283 -7.573 16.996 1.00 69.31 100 ALA A N 1
ATOM 766 C CA . ALA A 1 100 ? 4.101 -7.436 15.545 1.00 69.31 100 ALA A CA 1
ATOM 767 C C . ALA A 1 100 ? 4.013 -5.965 15.095 1.00 69.31 100 ALA A C 1
ATOM 769 O O . ALA A 1 100 ? 4.354 -5.633 13.963 1.00 69.31 100 ALA A O 1
ATOM 770 N N . GLY A 1 101 ? 3.610 -5.060 15.992 1.00 70.75 101 GLY A N 1
ATOM 771 C CA . GLY A 1 101 ? 3.651 -3.619 15.765 1.00 70.75 101 GLY A CA 1
ATOM 772 C C . GLY A 1 101 ? 5.069 -3.043 15.741 1.00 70.75 101 GLY A C 1
ATOM 773 O O . GLY A 1 101 ? 5.256 -1.949 15.213 1.00 70.75 101 GLY A O 1
ATOM 774 N N . SER A 1 102 ? 6.069 -3.762 16.268 1.00 71.81 102 SER A N 1
ATOM 775 C CA . SER A 1 102 ? 7.466 -3.303 16.293 1.00 71.81 102 SER A CA 1
ATOM 776 C C . SER A 1 102 ? 8.145 -3.329 14.920 1.00 71.81 102 SER A C 1
ATOM 778 O O . SER A 1 102 ? 9.094 -2.580 14.695 1.00 71.81 102 SER A O 1
ATOM 780 N N . GLU A 1 103 ? 7.626 -4.137 13.991 1.00 83.44 103 GLU A N 1
ATOM 781 C CA . GLU A 1 103 ? 8.091 -4.209 12.600 1.00 83.44 103 GLU A CA 1
ATOM 782 C C . GLU A 1 103 ? 7.379 -3.203 11.680 1.00 83.44 103 GLU A C 1
ATOM 784 O O . GLU A 1 103 ? 7.795 -2.990 10.540 1.00 83.44 103 GLU A O 1
ATOM 789 N N . LEU A 1 104 ? 6.303 -2.571 12.163 1.00 88.81 104 LEU A N 1
ATOM 790 C CA . LEU A 1 104 ? 5.545 -1.587 11.400 1.00 88.81 104 LEU A CA 1
ATOM 791 C C . LEU A 1 104 ? 6.221 -0.219 11.443 1.00 88.81 104 LEU A C 1
ATOM 793 O O . LEU A 1 104 ? 6.713 0.236 12.478 1.00 88.81 104 LEU A O 1
ATOM 797 N N . ASP A 1 105 ? 6.137 0.507 10.329 1.00 91.88 105 ASP A N 1
ATOM 798 C CA . ASP A 1 105 ? 6.458 1.929 10.329 1.00 91.88 105 ASP A CA 1
ATOM 799 C C . ASP A 1 105 ? 5.406 2.687 11.155 1.00 91.88 105 ASP A C 1
ATOM 801 O O . ASP A 1 105 ? 4.286 2.942 10.702 1.00 91.88 105 ASP A O 1
ATOM 805 N N . PHE A 1 106 ? 5.754 3.040 12.393 1.00 90.50 106 PHE A N 1
ATOM 806 C CA . PHE A 1 106 ? 4.823 3.648 13.345 1.00 90.50 106 PHE A CA 1
ATOM 807 C C . PHE A 1 106 ? 4.126 4.923 12.819 1.00 90.50 106 PHE A C 1
ATOM 809 O O . PHE A 1 106 ? 2.910 5.048 13.009 1.00 90.50 106 PHE A O 1
ATOM 816 N N . PRO A 1 107 ? 4.811 5.866 12.132 1.00 93.06 107 PRO A N 1
ATOM 817 C CA . PRO A 1 107 ? 4.149 7.009 11.500 1.00 93.06 107 PRO A CA 1
ATOM 818 C C . PRO A 1 107 ? 3.063 6.600 10.498 1.00 93.06 107 PRO A C 1
ATOM 820 O O . PRO A 1 107 ? 1.957 7.148 10.543 1.00 93.06 107 PRO A O 1
ATOM 823 N N . THR A 1 108 ? 3.346 5.622 9.634 1.00 95.00 108 THR A N 1
ATOM 824 C CA . THR A 1 108 ? 2.382 5.096 8.660 1.00 95.00 108 THR A CA 1
ATOM 825 C C . THR A 1 108 ? 1.229 4.368 9.344 1.00 95.00 108 THR A C 1
ATOM 827 O O . THR A 1 108 ? 0.071 4.651 9.040 1.00 95.00 108 THR A O 1
ATOM 830 N N . ALA A 1 109 ? 1.503 3.498 10.317 1.00 94.50 109 ALA A N 1
ATOM 831 C CA . ALA A 1 109 ? 0.464 2.782 11.058 1.00 94.50 109 ALA A CA 1
ATOM 832 C C . ALA A 1 109 ? -0.494 3.752 11.778 1.00 94.50 109 ALA A C 1
ATOM 834 O O . ALA A 1 109 ? -1.717 3.631 11.679 1.00 94.50 109 ALA A O 1
ATOM 835 N N . ASN A 1 110 ? 0.049 4.783 12.436 1.00 93.31 110 ASN A N 1
ATOM 836 C CA . ASN A 1 110 ? -0.747 5.828 13.082 1.00 93.31 110 ASN A CA 1
ATOM 837 C C . ASN A 1 110 ? -1.594 6.612 12.066 1.00 93.31 110 ASN A C 1
ATOM 839 O O . ASN A 1 110 ? -2.764 6.909 12.321 1.00 93.31 110 ASN A O 1
ATOM 843 N N . LEU A 1 111 ? -1.034 6.923 10.893 1.00 95.00 111 LEU A N 1
ATOM 844 C CA . LEU A 1 111 ? -1.788 7.549 9.811 1.00 95.00 111 LEU A CA 1
ATOM 845 C C . LEU A 1 111 ? -2.968 6.670 9.380 1.00 95.00 111 LEU A C 1
ATOM 847 O O . LEU A 1 111 ? -4.097 7.161 9.352 1.00 95.00 111 LEU A O 1
ATOM 851 N N . VAL A 1 112 ? -2.752 5.374 9.136 1.00 95.88 112 VAL A N 1
ATOM 852 C CA . VAL A 1 112 ? -3.833 4.444 8.772 1.00 95.88 112 VAL A CA 1
ATOM 853 C C . VAL A 1 112 ? -4.923 4.432 9.844 1.00 95.88 112 VAL A C 1
ATOM 855 O O . VAL A 1 112 ? -6.098 4.602 9.516 1.00 95.88 112 VAL A O 1
ATOM 858 N N . CYS A 1 113 ? -4.566 4.354 11.125 1.00 94.62 113 CYS A N 1
ATOM 859 C CA . CYS A 1 113 ? -5.538 4.408 12.221 1.00 94.62 113 CYS A CA 1
ATOM 860 C C . CYS A 1 113 ? -6.365 5.699 12.233 1.00 94.62 113 CYS A C 1
ATOM 862 O O . CYS A 1 113 ? -7.587 5.643 12.409 1.00 94.62 113 CYS A O 1
ATOM 864 N N . LYS A 1 114 ? -5.738 6.852 11.972 1.00 94.19 114 LYS A N 1
ATOM 865 C CA . LYS A 1 114 ? -6.443 8.137 11.831 1.00 94.19 114 LYS A CA 1
ATOM 866 C C . LYS A 1 114 ? -7.407 8.124 10.646 1.00 94.19 114 LYS A C 1
ATOM 868 O O . LYS A 1 114 ? -8.577 8.464 10.821 1.00 94.19 114 LYS A O 1
ATOM 873 N N . THR A 1 115 ? -6.966 7.672 9.470 1.00 95.88 115 THR A N 1
ATOM 874 C CA . THR A 1 115 ? -7.831 7.595 8.274 1.00 95.88 115 THR A CA 1
ATOM 875 C C . THR A 1 115 ? -9.013 6.636 8.461 1.00 95.88 115 THR A C 1
ATOM 877 O O . THR A 1 115 ? -10.107 6.889 7.952 1.00 95.88 115 THR A O 1
ATOM 880 N N . ARG A 1 116 ? -8.834 5.571 9.254 1.00 95.06 116 ARG A N 1
ATOM 881 C CA . ARG A 1 116 ? -9.880 4.601 9.626 1.00 95.06 116 ARG A CA 1
ATOM 882 C C . ARG A 1 116 ? -10.726 5.033 10.830 1.00 95.06 116 ARG A C 1
ATOM 884 O O . ARG A 1 116 ? -11.659 4.318 11.195 1.00 95.06 116 ARG A O 1
ATOM 891 N N . ARG A 1 117 ? -10.454 6.207 11.415 1.00 93.69 117 ARG A N 1
ATOM 892 C CA . ARG A 1 117 ? -11.143 6.779 12.591 1.00 93.69 117 ARG A CA 1
ATOM 893 C C . ARG A 1 117 ? -11.144 5.855 13.812 1.00 93.69 117 ARG A C 1
ATOM 895 O O . ARG A 1 117 ? -12.173 5.668 14.459 1.00 93.69 117 ARG A O 1
ATOM 902 N N . ILE A 1 118 ? -9.990 5.279 14.125 1.00 89.88 118 ILE A N 1
ATOM 903 C CA . ILE A 1 118 ? -9.795 4.491 15.343 1.00 89.88 118 ILE A CA 1
ATOM 904 C C . ILE A 1 118 ? -9.425 5.441 16.487 1.00 89.88 118 ILE A C 1
ATOM 906 O O . ILE A 1 118 ? -8.409 6.128 16.415 1.00 89.88 118 ILE A O 1
ATOM 910 N N . SER A 1 119 ? -10.258 5.493 17.531 1.00 78.56 119 SER A N 1
ATOM 911 C CA . SER A 1 119 ? -9.981 6.276 18.746 1.00 78.56 119 SER A CA 1
ATOM 912 C C . SER A 1 119 ? -9.079 5.486 19.682 1.00 78.56 119 SER A C 1
ATOM 914 O O . SER A 1 119 ? -9.453 4.375 20.029 1.00 78.56 119 SER A O 1
ATOM 916 N N . PHE A 1 120 ? -7.939 6.018 20.119 1.00 65.69 120 PHE A N 1
ATOM 917 C CA . PHE A 1 120 ? -7.107 5.410 21.167 1.00 65.69 120 PHE A CA 1
ATOM 918 C C . PHE A 1 120 ? -7.469 6.001 22.535 1.00 65.69 120 PHE A C 1
ATOM 920 O O . PHE A 1 120 ? -6.647 6.679 23.142 1.00 65.69 120 PHE A O 1
ATOM 927 N N . ASP A 1 121 ? -8.711 5.799 22.975 1.00 59.59 121 ASP A N 1
ATOM 928 C CA . ASP A 1 121 ? -9.084 6.005 24.382 1.00 59.59 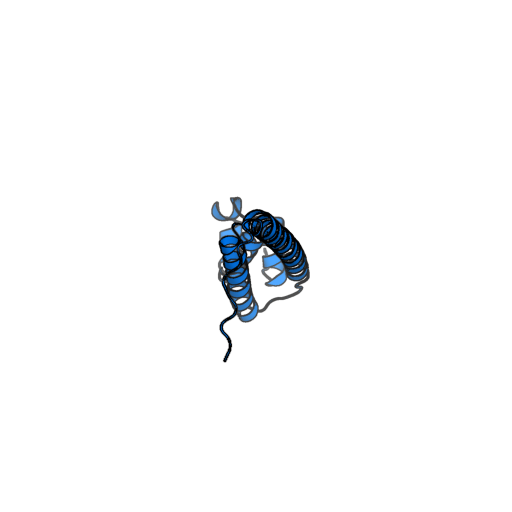121 ASP A CA 1
ATOM 929 C C . ASP A 1 121 ? -8.518 4.883 25.268 1.00 59.59 121 ASP A C 1
ATOM 931 O O . ASP A 1 121 ? -8.451 3.721 24.779 1.00 59.59 121 ASP A O 1
#

InterPro domains:
  IPR019335 Conserved oligomeric Golgi complex subunit 7 [PF10191] (9-117)
  IPR019335 Conserved oligomeric Golgi complex subunit 7 [PTHR21443] (2-118)

Foldseek 3Di:
DDDDDDDDDPPPPVVVVVVVVVVLVVVVVVLVVVVVVVLVVLLVQQAADLVRLVVVLVVLVVSCVVCVVSVHDRDLLSVLSNVLSPDDLVCLVVCCVDPVVVSHPVVSSVSSNNNHVPDPD

Organism: Brassica napus (NCBI:txid3708)

pLDDT: mean 87.39, std 15.44, range [42.38, 98.19]

Secondary structure (DSSP, 8-state):
---------TTHHHHHHHHHHHHHHHHHHHHHHHHHHHHHHHHH-----HHHHHHHHHHHHHHHHHHHHTTPPPPHHHHHHHHHHHS-TTTHHHHHHSGGGGGS-HHHHHHHHHHTT----